Protein AF-A0A510UID3-F1 (afdb_monomer)

Nearest PDB structures (foldseek):
  2xri-assembly1_A  TM=7.789E-01  e=1.340E-02  Homo sapiens
  6j7z-assembly1_A  TM=7.182E-01  e=4.177E-02  Homo sapiens
  6oze-assembly1_A  TM=5.216E-01  e=6.670E-02  Homo sapiens
  6ozi-assembly1_B  TM=4.739E-01  e=3.105E-01  Ciona intestinalis
  5guh-assembly1_A  TM=3.587E-01  e=5.667E-01  Bombyx mori

Radius of gyration: 13.12 Å; Cα contacts (8 Å, |Δi|>4): 186; chains: 1; bounding box: 29×28×38 Å

Foldseek 3Di:
DKEKEWDFDWDQDPNDIDTFKIKIFIADPVPRDTDDIDIDGCVVHDLLVVQVVVQVVLVVVDAQAVYEYEYPPQCVRVVVNVVSCVVSVHDHSHNFYDDPVDTDD

Sequence (105 aa):
MIRVMLDLELVSKNGNTVITCLKATRLISSTMLVINEFDIELREQSITNILINFNSWLSTLGKKENIQILGDWNSLDNVVLLDAYEVNQITPHFGFIWQPFKLIV

Secondary structure (DSSP, 8-state):
-EEEEEEEEEEEETTEEEEEEEEEEEE-TTT--EEEEEEEETTSS-HHHHHHHHHHHHHHH--GGGEEEE--TT-HHHHHHHHHHHHTTPPPS-SEEEETTEEE-

Organism: Aliivibrio fischeri (NCBI:txid668)

Mean predicted aligned error: 7.09 Å

pLDDT: mean 79.07, std 12.92, range [42.41, 94.56]

Structure (mmCIF, N/CA/C/O backbone):
data_AF-A0A510UID3-F1
#
_entry.id   AF-A0A510UID3-F1
#
loop_
_atom_site.group_PDB
_atom_site.id
_atom_site.type_symbol
_atom_site.label_atom_id
_atom_site.label_alt_id
_atom_site.label_comp_id
_atom_site.label_asym_id
_atom_site.label_entity_id
_atom_site.label_seq_id
_atom_site.pdbx_PDB_ins_code
_atom_site.Cartn_x
_atom_site.Cartn_y
_atom_site.Cartn_z
_atom_site.occupancy
_atom_site.B_iso_or_equiv
_atom_site.auth_seq_id
_atom_site.auth_comp_id
_atom_site.auth_asym_id
_atom_site.auth_atom_id
_atom_site.pdbx_PDB_model_num
ATOM 1 N N . MET A 1 1 ? -2.501 -7.372 -14.768 1.00 81.44 1 MET A N 1
ATOM 2 C CA . MET A 1 1 ? -1.736 -6.774 -13.656 1.00 81.44 1 MET A CA 1
ATOM 3 C C . MET A 1 1 ? -2.089 -5.299 -13.569 1.00 81.44 1 MET A C 1
ATOM 5 O O . MET A 1 1 ? -2.039 -4.616 -14.583 1.00 81.44 1 MET A O 1
ATOM 9 N N . ILE A 1 2 ? -2.528 -4.850 -12.400 1.00 86.81 2 ILE A N 1
ATOM 10 C CA . ILE A 1 2 ? -2.902 -3.480 -12.053 1.00 86.81 2 ILE A CA 1
ATOM 11 C C . ILE A 1 2 ? -1.681 -2.848 -11.397 1.00 86.81 2 ILE A C 1
ATOM 13 O O . ILE A 1 2 ? -1.118 -3.434 -10.477 1.00 86.81 2 ILE A O 1
ATOM 17 N N . ARG A 1 3 ? -1.268 -1.674 -11.873 1.00 86.88 3 ARG A N 1
ATOM 18 C CA . ARG A 1 3 ? -0.143 -0.930 -11.305 1.00 86.88 3 ARG A CA 1
ATOM 19 C C . ARG A 1 3 ? -0.660 0.294 -10.577 1.00 86.88 3 ARG A C 1
ATOM 21 O O . ARG A 1 3 ? -1.482 1.032 -11.121 1.00 86.88 3 ARG A O 1
ATOM 28 N N . VAL A 1 4 ? -0.170 0.476 -9.364 1.00 87.25 4 VAL A N 1
ATOM 29 C CA . VAL A 1 4 ? -0.467 1.617 -8.508 1.00 87.25 4 VAL A CA 1
ATOM 30 C C . VAL A 1 4 ? 0.856 2.298 -8.214 1.00 87.25 4 VAL A C 1
ATOM 32 O O . VAL A 1 4 ? 1.749 1.670 -7.657 1.00 87.25 4 VAL A O 1
ATOM 35 N N . MET A 1 5 ? 0.995 3.546 -8.637 1.00 86.81 5 MET A N 1
ATOM 36 C CA . MET A 1 5 ? 2.132 4.382 -8.282 1.00 86.81 5 MET A CA 1
ATOM 37 C C . MET A 1 5 ? 1.849 5.045 -6.941 1.00 86.81 5 MET A C 1
ATOM 39 O O . MET A 1 5 ? 0.751 5.557 -6.737 1.00 86.81 5 MET A O 1
ATOM 43 N N . LEU A 1 6 ? 2.818 4.968 -6.040 1.00 86.75 6 LEU A N 1
ATOM 44 C CA . LEU A 1 6 ? 2.755 5.513 -4.695 1.00 86.75 6 LEU A CA 1
ATOM 45 C C . LEU A 1 6 ? 3.586 6.793 -4.623 1.00 86.75 6 LEU A C 1
ATOM 47 O O . LEU A 1 6 ? 4.690 6.834 -5.166 1.00 86.75 6 LEU A O 1
ATOM 51 N N . ASP A 1 7 ? 3.048 7.784 -3.926 1.00 84.94 7 ASP A N 1
ATOM 52 C CA . ASP A 1 7 ? 3.739 9.004 -3.526 1.00 84.94 7 ASP A CA 1
ATOM 53 C C . ASP A 1 7 ? 3.424 9.250 -2.043 1.00 84.94 7 ASP A C 1
ATOM 55 O O . ASP A 1 7 ? 2.265 9.460 -1.661 1.00 84.94 7 ASP A O 1
ATOM 59 N N . LEU A 1 8 ? 4.439 9.116 -1.185 1.00 82.75 8 LEU A N 1
ATOM 60 C CA . LEU A 1 8 ? 4.309 9.386 0.244 1.00 82.75 8 LEU A CA 1
ATOM 61 C C . LEU A 1 8 ? 4.992 10.697 0.602 1.00 82.75 8 LEU A C 1
ATOM 63 O O . LEU A 1 8 ? 6.202 10.859 0.456 1.00 82.75 8 LEU A O 1
ATOM 67 N N . GLU A 1 9 ? 4.243 11.590 1.239 1.00 81.75 9 GLU A N 1
ATOM 68 C CA . GLU A 1 9 ? 4.869 12.709 1.932 1.00 81.75 9 GLU A CA 1
ATOM 69 C C . GLU A 1 9 ? 5.303 12.232 3.315 1.00 81.75 9 GLU A C 1
ATOM 71 O O . GLU A 1 9 ? 4.492 11.739 4.106 1.00 81.75 9 GLU A O 1
ATOM 76 N N . LEU A 1 10 ? 6.596 12.365 3.603 1.00 75.94 10 LEU A N 1
ATOM 77 C CA . LEU A 1 10 ? 7.221 11.902 4.836 1.00 75.94 10 LEU A CA 1
ATOM 78 C C . LEU A 1 10 ? 7.823 13.084 5.595 1.00 75.94 10 LEU A C 1
ATOM 80 O O . LEU A 1 10 ? 8.512 13.925 5.018 1.00 75.94 10 LEU A O 1
ATOM 84 N N . VAL A 1 11 ? 7.647 13.111 6.915 1.00 74.25 11 VAL A N 1
ATOM 85 C CA . VAL A 1 11 ? 8.334 14.060 7.796 1.00 74.25 11 VAL A CA 1
ATOM 86 C C . VAL A 1 11 ? 9.138 13.292 8.834 1.00 74.25 11 VAL A C 1
ATOM 88 O O . VAL A 1 11 ? 8.613 12.432 9.541 1.00 74.25 11 VAL A O 1
ATOM 91 N N . SER A 1 12 ? 10.422 13.627 8.960 1.00 68.69 12 SER A N 1
ATOM 92 C CA . SER A 1 12 ? 11.246 13.140 10.066 1.00 68.69 12 SER A CA 1
ATOM 93 C C . SER A 1 12 ? 10.987 13.989 11.307 1.00 68.69 12 SER A C 1
ATOM 95 O O . SER A 1 12 ? 11.215 15.200 11.306 1.00 68.69 12 SER A O 1
ATOM 97 N N . LYS A 1 13 ? 10.503 13.360 12.380 1.00 63.25 13 LYS A N 1
ATOM 98 C CA . LYS A 1 13 ? 10.284 14.002 13.678 1.00 63.25 13 LYS A CA 1
ATOM 99 C C . LYS A 1 13 ? 10.947 13.170 14.768 1.00 63.25 13 LYS A C 1
ATOM 101 O O . LYS A 1 13 ? 10.584 12.021 14.989 1.00 63.25 13 LYS A O 1
ATOM 106 N N . ASN A 1 14 ? 11.913 13.766 15.468 1.00 65.50 14 ASN A N 1
ATOM 107 C CA . ASN A 1 14 ? 12.664 13.128 16.559 1.00 65.50 14 ASN A CA 1
ATOM 108 C C . ASN A 1 14 ? 13.357 11.808 16.160 1.00 65.50 14 ASN A C 1
ATOM 110 O O . ASN A 1 14 ? 13.441 10.891 16.970 1.00 65.50 14 ASN A O 1
ATOM 114 N N . GLY A 1 15 ? 13.832 11.700 14.916 1.00 65.56 15 GLY A N 1
ATOM 115 C CA . GLY A 1 15 ? 14.474 10.483 14.404 1.00 65.56 15 GLY A CA 1
ATOM 116 C C . GLY A 1 15 ? 13.507 9.417 13.882 1.00 65.56 15 GLY A C 1
ATOM 117 O O . GLY A 1 15 ? 13.969 8.433 13.315 1.00 65.56 15 GLY A O 1
ATOM 118 N N . ASN A 1 16 ? 12.192 9.633 13.999 1.00 64.12 16 ASN A N 1
ATOM 119 C CA . ASN A 1 16 ? 11.175 8.754 13.430 1.00 64.12 16 ASN A CA 1
ATOM 120 C C . ASN A 1 16 ? 10.616 9.354 12.139 1.00 64.12 16 ASN A C 1
ATOM 122 O O . ASN A 1 16 ? 10.217 10.522 12.108 1.00 64.12 16 ASN A O 1
ATOM 126 N N . THR A 1 17 ? 10.556 8.545 11.086 1.00 66.56 17 THR A N 1
ATOM 127 C CA . THR A 1 17 ? 9.875 8.897 9.837 1.00 66.56 17 THR A CA 1
ATOM 128 C C . THR A 1 17 ? 8.379 8.691 10.026 1.00 66.56 17 THR A C 1
ATOM 130 O O . THR A 1 17 ? 7.933 7.591 10.338 1.00 66.56 1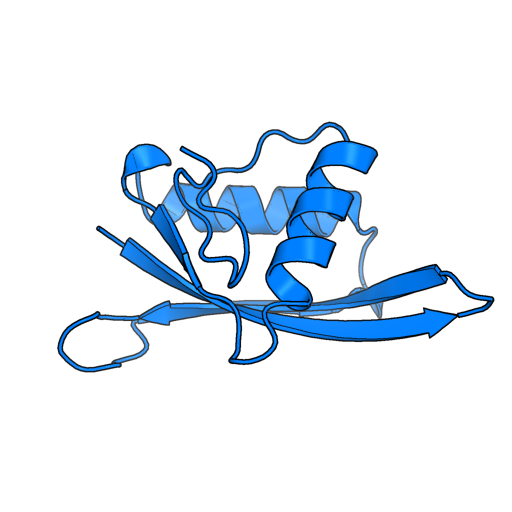7 THR A O 1
ATOM 133 N N . VAL A 1 18 ? 7.603 9.756 9.861 1.00 70.56 18 VAL A N 1
ATOM 134 C CA . VAL A 1 18 ? 6.146 9.732 9.980 1.00 70.56 18 VAL A CA 1
ATOM 135 C C . VAL A 1 18 ? 5.573 10.039 8.605 1.00 70.56 18 VAL A C 1
ATOM 137 O O . VAL A 1 18 ? 5.914 11.063 8.013 1.00 70.56 18 VAL A O 1
ATOM 140 N N . ILE A 1 19 ? 4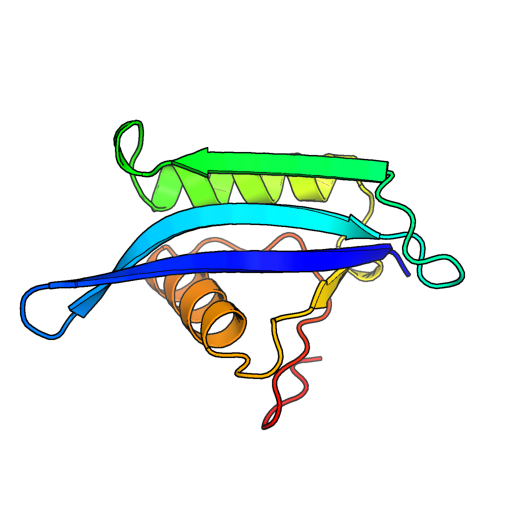.715 9.157 8.091 1.00 74.69 19 ILE A N 1
ATOM 141 C CA . ILE A 1 19 ? 3.920 9.448 6.891 1.00 74.69 19 ILE A CA 1
ATOM 142 C C . ILE A 1 19 ? 3.016 10.628 7.245 1.00 74.69 19 ILE A C 1
ATOM 144 O O . ILE A 1 19 ? 2.413 10.616 8.313 1.00 74.69 19 ILE A O 1
ATOM 148 N N . THR A 1 20 ? 2.936 11.651 6.400 1.00 75.56 20 THR A N 1
ATOM 149 C CA . THR A 1 20 ? 2.037 12.806 6.573 1.00 75.56 20 THR A CA 1
ATOM 150 C C . THR A 1 20 ? 0.959 12.894 5.500 1.00 75.56 20 THR A C 1
ATOM 152 O O . THR A 1 20 ? -0.078 13.508 5.739 1.00 75.56 20 THR A O 1
ATOM 155 N N . CYS A 1 21 ? 1.172 12.256 4.354 1.00 79.12 21 CYS A N 1
ATOM 156 C CA . CYS A 1 21 ? 0.187 12.121 3.287 1.00 79.12 21 CYS A CA 1
ATOM 157 C C . CYS A 1 21 ? 0.442 10.815 2.525 1.00 79.12 21 CYS A C 1
ATOM 159 O O . CYS A 1 21 ? 1.600 10.424 2.359 1.00 79.12 21 CYS A O 1
ATOM 161 N N . LEU A 1 22 ? -0.627 10.142 2.091 1.00 83.19 22 LEU A N 1
ATOM 162 C CA . LEU A 1 22 ? -0.558 8.984 1.202 1.00 83.19 22 LEU A CA 1
ATOM 163 C C . LEU A 1 22 ? -1.342 9.286 -0.069 1.00 83.19 22 LEU A C 1
ATOM 165 O O . LEU A 1 22 ? -2.573 9.334 -0.047 1.00 83.19 22 LEU A O 1
ATOM 169 N N . LYS A 1 23 ? -0.617 9.414 -1.178 1.00 84.75 23 LYS A N 1
ATOM 170 C CA . LYS A 1 23 ? -1.177 9.535 -2.519 1.00 84.75 23 LYS A CA 1
ATOM 171 C C . LYS A 1 23 ? -0.884 8.268 -3.302 1.00 84.75 23 LYS A C 1
ATOM 173 O O . LYS A 1 23 ? 0.218 7.721 -3.264 1.00 84.75 23 LYS A O 1
ATOM 178 N N . ALA A 1 24 ? -1.890 7.768 -4.001 1.00 82.62 24 ALA A N 1
ATOM 179 C CA . ALA A 1 24 ? -1.752 6.588 -4.829 1.00 82.62 24 ALA A CA 1
ATOM 180 C C . ALA A 1 24 ? -2.569 6.710 -6.110 1.00 82.62 24 ALA A C 1
ATOM 182 O O . ALA A 1 24 ? -3.755 7.036 -6.095 1.00 82.62 24 ALA A O 1
ATOM 183 N N . THR A 1 25 ? -1.939 6.367 -7.226 1.00 82.75 25 THR A N 1
ATOM 184 C CA . THR A 1 25 ? -2.521 6.551 -8.552 1.00 82.75 25 THR A CA 1
ATOM 185 C C . THR A 1 25 ? -2.506 5.242 -9.316 1.00 82.75 25 THR A C 1
ATOM 187 O O . THR A 1 25 ? -1.457 4.641 -9.553 1.00 82.75 25 THR A O 1
ATOM 190 N N . ARG A 1 26 ? -3.683 4.781 -9.746 1.00 77.50 26 ARG A N 1
ATOM 191 C CA . ARG A 1 26 ? -3.796 3.638 -10.653 1.00 77.50 26 ARG A CA 1
ATOM 192 C C . ARG A 1 26 ? -3.438 4.075 -12.069 1.00 77.50 26 ARG A C 1
ATOM 194 O O . ARG A 1 26 ? -4.105 4.937 -12.644 1.00 77.50 26 ARG A O 1
ATOM 201 N N . LEU A 1 27 ? -2.463 3.389 -12.658 1.00 74.00 27 LEU A N 1
ATOM 202 C CA . LEU A 1 27 ? -1.972 3.659 -14.007 1.00 74.00 27 LEU A CA 1
ATOM 203 C C . LEU A 1 27 ? -2.388 2.564 -14.997 1.00 74.00 27 LEU A C 1
ATOM 205 O O . LEU A 1 27 ? -2.337 1.367 -14.691 1.00 74.00 27 LEU A O 1
ATOM 209 N N . ILE A 1 28 ? -2.717 2.959 -16.231 1.00 66.25 28 ILE A N 1
ATOM 210 C CA . ILE A 1 28 ? -2.700 2.048 -17.384 1.00 66.25 28 ILE A CA 1
ATOM 211 C C . ILE A 1 28 ? -1.249 1.881 -17.829 1.00 66.25 28 ILE A C 1
ATOM 213 O O . ILE A 1 28 ? -0.641 2.802 -18.370 1.00 66.25 28 ILE A O 1
ATOM 217 N N . SER A 1 29 ? -0.700 0.680 -17.653 1.00 60.50 29 SER A N 1
ATOM 218 C CA . SER A 1 29 ? 0.714 0.378 -17.909 1.00 60.50 29 SER A CA 1
ATOM 219 C C . SER A 1 29 ? 1.232 0.746 -19.300 1.00 60.50 29 SER A C 1
ATOM 221 O O . SER A 1 29 ? 2.427 0.965 -19.452 1.00 60.50 29 SER A O 1
ATOM 223 N N . SER A 1 30 ? 0.370 0.733 -20.318 1.00 62.50 30 SER A N 1
ATOM 224 C CA . SER A 1 30 ? 0.750 0.974 -21.714 1.00 62.50 30 SER A CA 1
ATOM 225 C C . SER A 1 30 ? 0.682 2.443 -22.126 1.00 62.50 30 SER A C 1
ATOM 227 O O . SER A 1 30 ? 1.272 2.802 -23.138 1.00 62.50 30 SER A O 1
ATOM 229 N N . THR A 1 31 ? -0.041 3.283 -21.385 1.00 63.09 31 THR A N 1
ATOM 230 C CA . THR A 1 31 ? -0.310 4.677 -21.776 1.00 63.09 31 THR A CA 1
ATOM 231 C C . THR A 1 31 ? 0.025 5.691 -20.689 1.00 63.09 31 THR A C 1
ATOM 233 O O . THR A 1 31 ? -0.084 6.885 -20.943 1.00 63.09 31 THR A O 1
ATOM 236 N N . MET A 1 32 ? 0.404 5.239 -19.486 1.00 63.53 32 MET A N 1
ATOM 237 C CA . MET A 1 32 ? 0.565 6.076 -18.287 1.00 63.53 32 MET A CA 1
ATOM 238 C C . MET A 1 32 ? -0.673 6.931 -17.970 1.00 63.53 32 MET A C 1
ATOM 240 O O . MET A 1 32 ? -0.584 7.917 -17.2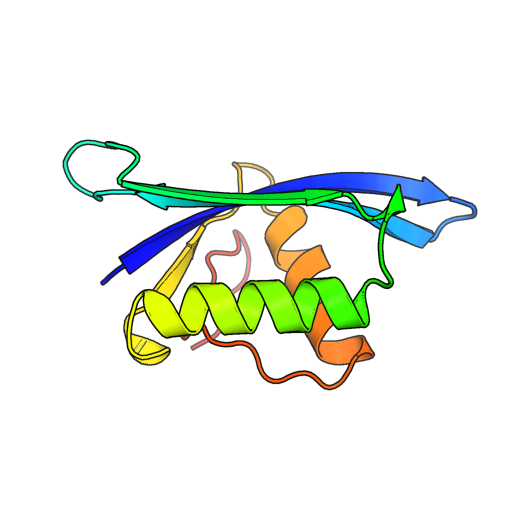47 1.00 63.53 32 MET A O 1
ATOM 244 N N . LEU A 1 33 ? -1.844 6.553 -18.496 1.00 70.69 33 LEU A N 1
ATOM 245 C CA . LEU A 1 33 ? -3.089 7.245 -18.195 1.00 70.69 33 LEU A CA 1
ATOM 246 C C . LEU A 1 33 ? -3.502 6.942 -16.757 1.00 70.69 33 LEU A C 1
ATOM 248 O O . LEU A 1 33 ? -3.582 5.775 -16.355 1.00 70.69 33 LEU A O 1
ATOM 252 N N . VAL A 1 34 ? -3.791 8.011 -16.022 1.00 72.44 34 VAL A N 1
ATOM 253 C CA . VAL A 1 34 ? -4.390 7.965 -14.692 1.00 72.44 34 VAL A CA 1
ATOM 254 C C . VAL A 1 34 ? -5.853 7.560 -14.827 1.00 72.44 34 VAL A C 1
ATOM 256 O O . VAL A 1 34 ? -6.604 8.182 -15.574 1.00 72.44 34 VAL A O 1
ATOM 259 N N . ILE A 1 35 ? -6.251 6.496 -14.128 1.00 70.81 35 ILE A N 1
ATOM 260 C CA . ILE A 1 35 ? -7.646 6.020 -14.137 1.00 70.81 35 ILE A CA 1
ATOM 261 C C . ILE A 1 35 ? -8.360 6.408 -12.845 1.00 70.81 35 ILE A C 1
ATOM 263 O O . ILE A 1 35 ? -9.519 6.808 -12.863 1.00 70.81 35 ILE A O 1
ATOM 267 N N . ASN A 1 36 ? -7.666 6.252 -11.719 1.00 73.88 36 ASN A N 1
ATOM 268 C CA . ASN A 1 36 ? -8.203 6.470 -10.386 1.00 73.88 36 ASN A CA 1
ATOM 269 C C . ASN A 1 36 ? -7.088 6.982 -9.484 1.00 73.88 36 ASN A C 1
ATOM 271 O O . ASN A 1 36 ? -5.957 6.495 -9.566 1.00 73.88 36 ASN A O 1
ATOM 275 N N . GLU A 1 37 ? -7.452 7.880 -8.582 1.00 83.31 37 GLU A N 1
ATOM 276 C CA . GLU A 1 37 ? -6.566 8.438 -7.570 1.00 83.31 37 GLU A CA 1
ATOM 277 C C . GLU A 1 37 ? -7.123 8.137 -6.179 1.00 83.31 37 GLU A C 1
ATOM 279 O O . GLU A 1 37 ? -8.330 7.947 -5.985 1.00 83.31 37 GLU A O 1
ATOM 284 N N . PHE A 1 38 ? -6.210 8.048 -5.228 1.00 80.69 38 PHE A N 1
ATOM 285 C CA . PHE A 1 38 ? -6.449 7.992 -3.801 1.00 80.69 38 PHE A CA 1
ATOM 286 C C . PHE A 1 38 ? -5.533 9.031 -3.167 1.00 80.69 38 PHE A C 1
ATOM 288 O O . PHE A 1 38 ? -4.336 9.034 -3.444 1.00 80.69 38 PHE A O 1
ATOM 295 N N . ASP A 1 39 ? -6.095 9.899 -2.339 1.00 84.38 39 ASP A N 1
ATOM 296 C CA . ASP A 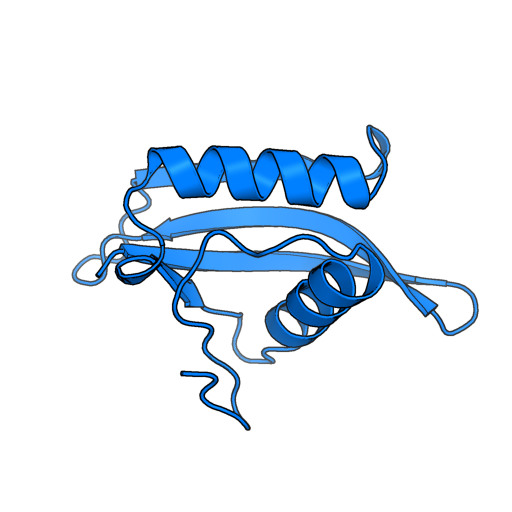1 39 ? -5.362 10.938 -1.623 1.00 84.38 39 ASP A CA 1
ATOM 297 C C . ASP A 1 39 ? -5.934 11.031 -0.208 1.00 84.38 39 ASP A C 1
ATOM 299 O O . ASP A 1 39 ? -7.157 11.069 -0.027 1.00 84.38 39 ASP A O 1
ATOM 303 N N . ILE A 1 40 ? -5.059 10.992 0.795 1.00 79.00 40 ILE A N 1
ATOM 304 C CA . ILE A 1 40 ? -5.429 11.151 2.198 1.00 79.00 40 ILE A CA 1
ATOM 305 C C . ILE A 1 40 ? -4.290 11.797 2.994 1.00 79.00 40 ILE A C 1
ATOM 307 O O . ILE A 1 40 ? -3.157 11.309 3.026 1.00 79.00 40 ILE A O 1
ATOM 311 N N . GLU A 1 41 ? -4.611 12.870 3.712 1.00 75.44 41 GLU A N 1
ATOM 312 C CA . GLU A 1 41 ? -3.674 13.564 4.597 1.00 75.44 41 GLU A CA 1
ATOM 313 C C . GLU A 1 41 ? -3.784 13.059 6.051 1.00 75.44 41 GLU A C 1
ATOM 315 O O . GLU A 1 41 ? -4.875 12.929 6.609 1.00 75.44 41 GLU A O 1
ATOM 320 N N . LEU A 1 42 ? -2.648 12.844 6.734 1.00 65.31 42 LEU A N 1
ATOM 321 C CA . LEU A 1 42 ? -2.622 12.411 8.146 1.00 65.31 42 LEU A CA 1
ATOM 322 C C . LEU A 1 42 ? -3.141 13.448 9.131 1.00 65.31 42 LEU A C 1
ATOM 324 O O . LEU A 1 42 ? -3.427 13.100 10.276 1.00 65.31 42 LEU A O 1
ATOM 328 N N . ARG A 1 43 ? -3.258 14.719 8.733 1.00 64.25 43 ARG A N 1
ATOM 329 C CA . ARG A 1 43 ? -3.835 15.746 9.614 1.00 64.25 43 ARG A CA 1
ATOM 330 C C . ARG A 1 43 ? -5.257 15.385 10.045 1.00 64.25 43 ARG A C 1
ATOM 332 O O . ARG A 1 43 ? -5.722 15.894 11.061 1.00 64.25 43 ARG A O 1
ATOM 339 N N . GLU A 1 44 ? -5.907 14.490 9.307 1.00 59.09 44 GLU A N 1
ATOM 340 C CA . GLU A 1 44 ? -7.288 14.099 9.526 1.00 59.09 44 GLU A CA 1
ATOM 341 C C . GLU A 1 44 ? -7.446 12.756 10.262 1.00 59.09 44 GLU A C 1
ATOM 343 O O . GLU A 1 44 ? -8.502 12.532 10.853 1.00 59.09 44 GLU A O 1
ATOM 348 N N . GLN A 1 45 ? -6.453 11.845 10.254 1.00 67.56 45 GLN A N 1
ATOM 349 C CA . GLN A 1 45 ? -6.627 10.456 10.729 1.00 67.56 45 GLN A CA 1
ATOM 350 C C . GLN A 1 45 ? -5.328 9.782 11.225 1.00 67.5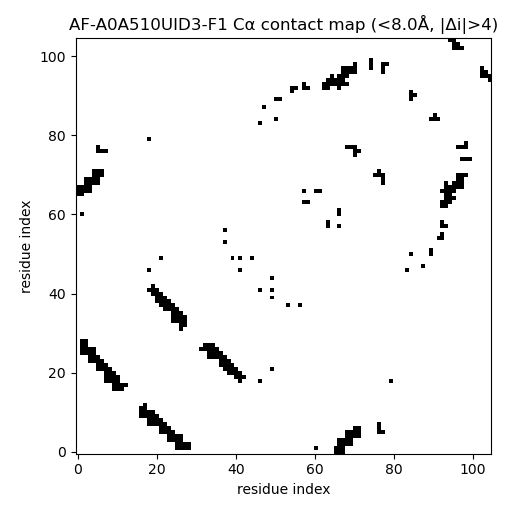6 45 GLN A C 1
ATOM 352 O O . GLN A 1 45 ? -4.218 10.182 10.885 1.00 67.56 45 GLN A O 1
ATOM 357 N N . SER A 1 46 ? -5.458 8.710 12.021 1.00 83.06 46 SER A N 1
ATOM 358 C CA . SER A 1 46 ? -4.319 7.872 12.429 1.00 83.06 46 SER A CA 1
ATOM 359 C C . SER A 1 46 ? -3.733 7.092 11.244 1.00 83.06 46 SER A C 1
ATOM 361 O O . SER A 1 46 ? -4.445 6.758 10.295 1.00 83.06 46 SER A O 1
ATOM 363 N N . ILE A 1 47 ? -2.448 6.721 11.328 1.00 83.38 47 ILE A N 1
ATOM 364 C CA . ILE A 1 47 ? -1.802 5.901 10.291 1.00 83.38 47 ILE A CA 1
ATOM 365 C C . ILE A 1 47 ? -2.538 4.573 10.061 1.00 83.38 47 ILE A C 1
ATOM 367 O O . ILE A 1 47 ? -2.720 4.154 8.924 1.00 83.38 47 ILE A O 1
ATOM 371 N N . THR A 1 48 ? -3.050 3.949 11.124 1.00 88.62 48 THR A N 1
ATOM 372 C CA . THR A 1 48 ? -3.848 2.720 11.042 1.00 88.62 48 THR A CA 1
ATOM 373 C C . THR A 1 48 ? -5.095 2.915 10.175 1.00 88.62 48 THR A C 1
ATOM 375 O O . THR A 1 48 ? -5.365 2.095 9.301 1.00 88.62 48 THR A O 1
ATOM 378 N N . ASN A 1 49 ? -5.830 4.019 10.362 1.00 87.44 49 ASN A N 1
ATOM 379 C CA . ASN A 1 49 ? -7.022 4.317 9.564 1.00 87.44 49 ASN A CA 1
ATOM 380 C C . ASN A 1 49 ? -6.674 4.557 8.094 1.00 87.44 49 ASN A C 1
ATOM 382 O O . ASN A 1 49 ? -7.394 4.100 7.210 1.00 87.44 49 ASN A O 1
ATOM 386 N N . ILE A 1 50 ? -5.548 5.214 7.820 1.00 86.44 50 ILE A N 1
ATOM 387 C CA . ILE A 1 50 ? -5.070 5.425 6.451 1.00 86.44 50 ILE A CA 1
ATOM 388 C C . ILE A 1 50 ? -4.745 4.104 5.768 1.00 86.44 50 ILE A C 1
ATOM 390 O O . ILE A 1 50 ? -5.188 3.888 4.645 1.00 86.44 50 ILE A O 1
ATOM 394 N N . LEU A 1 51 ? -4.044 3.195 6.448 1.00 91.06 51 LEU A N 1
ATOM 395 C CA . LEU A 1 51 ? -3.735 1.871 5.907 1.00 91.06 51 LEU A CA 1
ATOM 396 C C . LEU A 1 51 ? -5.010 1.053 5.644 1.00 91.06 51 LEU A C 1
ATOM 398 O O . LEU A 1 51 ? -5.099 0.366 4.626 1.00 91.06 51 LEU A O 1
ATOM 402 N N . ILE A 1 52 ? -6.019 1.158 6.517 1.00 92.50 52 ILE A N 1
ATOM 403 C CA . ILE A 1 52 ? -7.334 0.528 6.320 1.00 92.50 52 ILE A CA 1
ATOM 404 C C . ILE A 1 52 ? -8.045 1.125 5.098 1.00 92.50 52 ILE A C 1
ATOM 406 O O . ILE A 1 52 ? -8.524 0.374 4.246 1.00 92.50 52 ILE A O 1
ATOM 410 N N . ASN A 1 53 ? -8.089 2.453 4.979 1.00 91.00 53 ASN A N 1
ATOM 411 C CA . ASN A 1 53 ? -8.732 3.144 3.859 1.00 91.00 53 ASN A CA 1
ATOM 412 C C . ASN A 1 53 ? -8.029 2.836 2.535 1.00 91.00 53 ASN A C 1
ATOM 414 O O . ASN A 1 53 ? -8.689 2.561 1.534 1.00 91.00 53 ASN A O 1
ATOM 418 N N . PHE A 1 54 ? -6.698 2.811 2.543 1.00 91.81 54 PHE A N 1
ATOM 419 C CA . PHE A 1 54 ? -5.902 2.465 1.377 1.00 91.81 54 PHE A CA 1
ATOM 420 C C . PHE A 1 54 ? -6.119 1.002 0.964 1.00 91.81 54 PHE A C 1
ATOM 422 O O . PHE A 1 54 ? -6.388 0.734 -0.204 1.00 91.81 54 PHE A O 1
ATOM 429 N N . ASN A 1 55 ? -6.132 0.053 1.909 1.00 94.38 55 ASN A N 1
ATOM 430 C CA . ASN A 1 55 ? -6.503 -1.341 1.631 1.00 94.38 55 ASN A CA 1
ATOM 431 C C . ASN A 1 55 ? -7.915 -1.468 1.052 1.00 94.38 55 ASN A C 1
ATOM 433 O O . ASN A 1 55 ? -8.132 -2.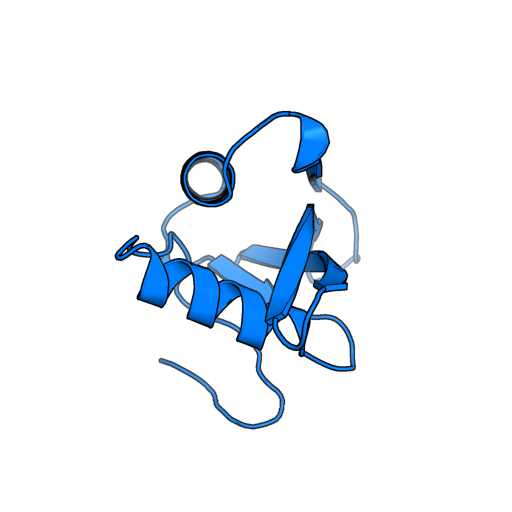229 0.107 1.00 94.38 55 ASN A O 1
ATOM 437 N N . SER A 1 56 ? -8.870 -0.726 1.617 1.00 93.88 56 SER A N 1
ATOM 438 C CA . SER A 1 56 ? -10.245 -0.691 1.127 1.00 93.88 56 SER A CA 1
ATOM 439 C C . SER A 1 56 ? -10.278 -0.211 -0.323 1.00 93.88 56 SER A C 1
ATOM 441 O O . SER A 1 56 ? -10.832 -0.897 -1.182 1.00 93.88 56 SER A O 1
ATOM 443 N N . TRP A 1 57 ? -9.579 0.882 -0.640 1.00 93.62 57 TRP A N 1
ATOM 444 C CA . TRP A 1 57 ? -9.448 1.378 -2.008 1.00 93.62 57 TRP A CA 1
ATOM 445 C C . TRP A 1 57 ? -8.796 0.353 -2.944 1.00 93.62 57 TRP A C 1
ATOM 447 O O . TRP A 1 57 ? -9.369 0.045 -3.990 1.00 93.62 57 TRP A O 1
ATOM 457 N N . LEU A 1 58 ? -7.671 -0.258 -2.557 1.00 92.94 58 LEU A N 1
ATOM 458 C CA . LEU A 1 58 ? -7.014 -1.313 -3.339 1.00 92.94 58 LEU A CA 1
ATOM 459 C C . LEU A 1 58 ? -7.961 -2.487 -3.626 1.00 92.94 58 LEU A C 1
ATOM 461 O O . LEU A 1 58 ? -7.954 -3.028 -4.733 1.00 92.94 58 LEU A O 1
ATOM 465 N N . SER A 1 59 ? -8.820 -2.852 -2.670 1.00 93.75 59 SER A N 1
ATOM 466 C CA . SER A 1 59 ? -9.801 -3.927 -2.849 1.00 93.75 59 SER A CA 1
ATOM 467 C C . SER A 1 59 ? -10.836 -3.640 -3.933 1.00 93.75 59 SER A C 1
ATOM 469 O O . SER A 1 59 ? -11.273 -4.563 -4.622 1.00 93.75 59 SER A O 1
ATOM 471 N N . THR A 1 60 ? -11.153 -2.362 -4.168 1.00 92.75 60 THR A N 1
ATOM 472 C CA . THR A 1 60 ? -12.043 -1.949 -5.263 1.00 92.75 60 THR A CA 1
ATOM 473 C C . THR A 1 60 ? -11.400 -2.107 -6.642 1.00 92.75 60 THR A C 1
ATOM 475 O O . THR A 1 60 ? -12.109 -2.219 -7.642 1.00 92.75 60 THR A O 1
ATOM 478 N N . LEU A 1 61 ? -10.064 -2.155 -6.718 1.00 89.69 61 LEU A N 1
ATOM 479 C CA . LEU A 1 61 ? -9.343 -2.292 -7.983 1.00 89.69 61 LEU A CA 1
ATOM 480 C C . LEU A 1 61 ? -9.326 -3.740 -8.482 1.00 89.69 61 LEU A C 1
ATOM 482 O O . LEU A 1 61 ? -9.308 -3.973 -9.693 1.00 89.69 61 LEU A O 1
ATOM 486 N N . GLY A 1 62 ? -9.315 -4.716 -7.570 1.00 91.06 62 GLY A N 1
ATOM 487 C CA . GLY A 1 62 ? -9.340 -6.135 -7.908 1.00 91.06 62 GLY A CA 1
ATOM 488 C C . GLY A 1 62 ? -8.730 -7.041 -6.840 1.00 91.06 62 GLY A C 1
ATOM 489 O O . GLY A 1 62 ? -8.555 -6.670 -5.681 1.00 91.06 62 GLY A O 1
ATOM 490 N N . LYS A 1 63 ? -8.404 -8.276 -7.239 1.00 92.75 63 LYS A N 1
ATOM 491 C CA . LYS A 1 63 ? -7.764 -9.255 -6.347 1.00 92.75 63 LYS A CA 1
ATOM 492 C C . LYS A 1 63 ? -6.316 -8.863 -6.049 1.00 92.75 63 LYS A C 1
ATOM 494 O O . LYS A 1 63 ? -5.623 -8.400 -6.957 1.00 92.75 63 LYS A O 1
ATOM 499 N N . LYS A 1 64 ? -5.849 -9.108 -4.819 1.00 92.69 64 LYS A N 1
ATOM 500 C CA . LYS A 1 64 ? -4.522 -8.673 -4.352 1.00 92.69 64 LYS A CA 1
ATOM 501 C C . LYS A 1 64 ? -3.385 -9.162 -5.252 1.00 92.69 64 LYS A C 1
ATOM 503 O O . LYS A 1 64 ? -2.504 -8.383 -5.586 1.00 92.69 64 LYS A O 1
ATOM 508 N N . GLU A 1 65 ? -3.445 -10.404 -5.736 1.00 91.25 65 GLU A N 1
ATOM 509 C CA . GLU A 1 65 ? -2.427 -11.019 -6.597 1.00 91.25 65 GLU A CA 1
ATOM 510 C C . GLU A 1 65 ? -2.291 -10.334 -7.963 1.00 91.25 65 GLU A C 1
ATOM 512 O O . GLU A 1 65 ? -1.330 -10.561 -8.688 1.00 91.25 65 GLU A O 1
ATOM 517 N N . ASN A 1 66 ? -3.246 -9.481 -8.331 1.00 90.50 66 ASN A N 1
ATOM 518 C CA . ASN A 1 66 ? -3.177 -8.699 -9.554 1.00 90.50 66 ASN A CA 1
ATOM 519 C C . ASN A 1 66 ? -2.645 -7.286 -9.330 1.00 90.50 66 ASN A C 1
ATOM 521 O O . ASN A 1 66 ? -2.452 -6.593 -10.325 1.00 90.50 66 ASN A O 1
ATOM 525 N N . ILE A 1 67 ? -2.432 -6.850 -8.088 1.00 89.38 67 ILE A N 1
ATOM 526 C CA . ILE A 1 67 ? -2.061 -5.477 -7.740 1.00 89.38 67 ILE A CA 1
ATOM 527 C C . ILE A 1 67 ? -0.562 -5.406 -7.449 1.00 89.38 67 ILE A C 1
ATOM 529 O O . ILE A 1 67 ? -0.041 -6.124 -6.592 1.00 89.38 67 ILE A O 1
ATOM 533 N N . GLN A 1 68 ? 0.110 -4.512 -8.170 1.00 89.25 68 GLN A N 1
ATOM 534 C CA . GLN A 1 68 ? 1.521 -4.184 -8.027 1.00 89.25 68 GLN A CA 1
ATOM 535 C C . GLN A 1 68 ? 1.669 -2.723 -7.592 1.00 89.25 68 GLN A C 1
ATOM 537 O O . GLN A 1 68 ? 1.235 -1.822 -8.313 1.00 89.25 68 GLN A O 1
ATOM 542 N N . ILE A 1 69 ? 2.315 -2.499 -6.449 1.00 88.62 69 ILE A N 1
ATOM 543 C CA . ILE A 1 69 ? 2.712 -1.171 -5.978 1.00 88.62 69 ILE A CA 1
ATOM 544 C C . ILE A 1 69 ? 4.073 -0.810 -6.580 1.00 88.62 69 ILE A C 1
ATOM 546 O O . ILE A 1 69 ? 5.029 -1.590 -6.530 1.00 88.62 69 ILE A O 1
ATOM 550 N N . LEU A 1 70 ? 4.146 0.374 -7.171 1.00 84.06 70 LEU A N 1
ATOM 551 C CA . LEU A 1 70 ? 5.348 0.992 -7.706 1.00 84.06 70 LEU A CA 1
ATOM 552 C C . LEU A 1 70 ? 5.697 2.172 -6.807 1.00 84.06 70 LEU A C 1
ATOM 554 O O . LEU A 1 70 ? 4.827 2.980 -6.501 1.00 84.06 70 LEU A O 1
ATOM 558 N N . GLY A 1 71 ? 6.954 2.255 -6.392 1.00 69.81 71 GLY A N 1
ATOM 559 C CA . GLY A 1 71 ? 7.463 3.426 -5.683 1.00 69.81 71 GLY A CA 1
ATOM 560 C C . GLY A 1 71 ? 8.119 4.371 -6.674 1.00 69.81 71 GLY A C 1
ATOM 561 O O . GLY A 1 71 ? 8.465 3.954 -7.784 1.00 69.81 71 GLY A O 1
ATOM 562 N N . ASP A 1 72 ? 8.326 5.615 -6.258 1.00 67.81 72 ASP A N 1
ATOM 563 C CA . ASP A 1 72 ? 9.183 6.537 -6.995 1.00 67.81 72 ASP A CA 1
ATOM 564 C C . ASP A 1 72 ? 10.641 6.018 -7.059 1.00 67.81 72 ASP A C 1
ATOM 566 O O . ASP A 1 72 ? 10.998 5.033 -6.401 1.00 67.81 72 ASP A O 1
ATOM 570 N N . TRP A 1 73 ? 11.504 6.666 -7.847 1.00 57.59 73 TRP A N 1
ATOM 571 C CA . TRP A 1 73 ? 12.882 6.245 -8.167 1.00 57.59 73 TRP A CA 1
ATOM 572 C C . TRP A 1 73 ? 13.742 5.877 -6.943 1.00 57.59 73 TRP A C 1
ATOM 574 O O . TRP A 1 73 ? 14.684 5.091 -7.052 1.00 57.59 73 TRP A O 1
ATOM 584 N N . ASN A 1 74 ? 13.393 6.401 -5.768 1.00 61.66 74 ASN A N 1
ATOM 585 C CA . ASN A 1 74 ? 14.134 6.233 -4.520 1.00 61.66 74 ASN A CA 1
ATOM 586 C C . ASN A 1 74 ? 13.607 5.064 -3.683 1.00 61.66 74 ASN A C 1
ATOM 588 O O . ASN A 1 74 ? 14.289 4.621 -2.759 1.00 61.66 74 ASN 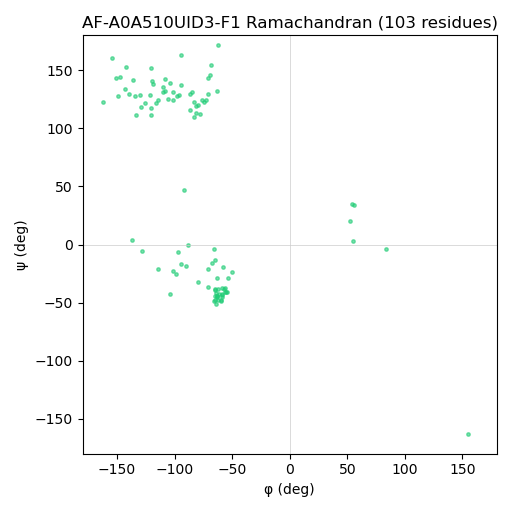A O 1
ATOM 592 N N . SER A 1 75 ? 12.394 4.576 -3.977 1.00 69.25 75 SER A N 1
ATOM 593 C CA . SER A 1 75 ? 11.675 3.468 -3.326 1.00 69.25 75 SER A CA 1
ATOM 594 C C . SER A 1 75 ? 11.459 3.540 -1.816 1.00 69.25 75 SER A C 1
ATOM 596 O O . SER A 1 75 ? 10.919 2.598 -1.231 1.00 69.25 75 SER A O 1
ATOM 598 N N . LEU A 1 76 ? 11.889 4.633 -1.185 1.00 78.56 76 LEU A N 1
ATOM 599 C CA . LEU A 1 76 ? 11.759 4.855 0.247 1.00 78.56 76 LEU A CA 1
ATOM 600 C C . LEU A 1 76 ? 10.299 4.707 0.677 1.00 78.56 76 LEU A C 1
ATOM 602 O O . LEU A 1 76 ? 10.020 4.037 1.664 1.00 78.56 76 LEU A O 1
ATOM 606 N N . ASP A 1 77 ? 9.381 5.222 -0.134 1.00 81.56 77 ASP A N 1
ATOM 607 C CA . ASP A 1 77 ? 7.942 5.155 0.087 1.00 81.56 77 ASP A CA 1
ATOM 608 C C . ASP A 1 77 ? 7.447 3.718 0.245 1.00 81.56 77 ASP A C 1
ATOM 610 O O . ASP A 1 77 ? 6.670 3.412 1.143 1.00 81.56 77 ASP A O 1
ATOM 614 N N . ASN A 1 78 ? 7.965 2.797 -0.567 1.00 84.19 78 ASN A N 1
ATOM 615 C CA . ASN A 1 78 ? 7.589 1.390 -0.498 1.00 84.19 78 ASN A CA 1
ATOM 616 C C . ASN A 1 78 ? 8.131 0.706 0.754 1.00 84.19 78 ASN A C 1
ATOM 618 O O . ASN A 1 78 ? 7.470 -0.170 1.307 1.00 84.19 78 ASN A O 1
ATOM 622 N N . VAL A 1 79 ? 9.339 1.072 1.186 1.00 83.31 79 VAL A N 1
ATOM 623 C CA . VAL A 1 79 ? 9.921 0.565 2.437 1.00 83.31 79 VAL A CA 1
ATOM 624 C C . VAL A 1 79 ? 9.105 1.065 3.625 1.00 83.31 79 VAL A C 1
ATOM 626 O O . VAL A 1 79 ? 8.691 0.266 4.459 1.00 83.31 79 VAL A O 1
ATOM 629 N N . VAL A 1 80 ? 8.821 2.367 3.661 1.00 84.69 80 VAL A N 1
ATOM 630 C CA . VAL A 1 80 ? 8.058 3.009 4.735 1.00 84.69 80 VAL A CA 1
ATOM 631 C C . VAL A 1 80 ? 6.619 2.493 4.782 1.00 84.69 80 VAL A C 1
ATOM 633 O O . VAL A 1 80 ? 6.094 2.247 5.865 1.00 84.69 80 VAL A O 1
ATOM 636 N N . LEU A 1 81 ? 5.987 2.260 3.628 1.00 87.31 81 LEU A N 1
ATOM 637 C CA . LEU A 1 81 ? 4.648 1.681 3.562 1.00 87.31 81 LEU A CA 1
ATOM 638 C C . LEU A 1 81 ? 4.618 0.263 4.150 1.00 87.31 81 LEU A C 1
ATOM 640 O O . LEU A 1 81 ? 3.731 -0.041 4.945 1.00 87.31 81 LEU A O 1
ATOM 644 N N . LEU A 1 82 ? 5.565 -0.607 3.774 1.00 88.12 82 LEU A N 1
ATOM 645 C CA . LEU A 1 82 ? 5.617 -1.975 4.305 1.00 88.12 82 LEU A CA 1
ATOM 646 C C . LEU A 1 82 ? 5.862 -2.001 5.809 1.00 88.12 82 LEU A C 1
ATOM 648 O O . LEU A 1 82 ? 5.169 -2.736 6.508 1.00 88.12 82 LEU A O 1
ATOM 652 N N . ASP A 1 83 ? 6.798 -1.186 6.295 1.00 87.25 83 ASP A N 1
ATOM 653 C CA . ASP A 1 83 ? 7.072 -1.056 7.727 1.00 87.25 83 ASP A CA 1
ATOM 654 C C . ASP A 1 83 ? 5.813 -0.598 8.479 1.00 87.25 83 ASP A C 1
ATOM 656 O O . ASP A 1 83 ? 5.427 -1.184 9.488 1.00 87.25 83 ASP A O 1
ATOM 660 N N . ALA A 1 84 ? 5.073 0.368 7.922 1.00 87.69 84 ALA A N 1
ATOM 661 C CA . ALA A 1 84 ? 3.806 0.808 8.495 1.00 87.69 84 ALA A CA 1
ATOM 662 C C . ALA A 1 84 ? 2.759 -0.323 8.552 1.00 87.69 84 ALA A C 1
ATOM 664 O O . ALA A 1 84 ? 2.080 -0.462 9.572 1.00 87.69 84 ALA A O 1
ATOM 665 N N . TYR A 1 85 ? 2.629 -1.150 7.508 1.00 91.62 85 TYR A N 1
ATOM 666 C CA . TYR A 1 85 ? 1.746 -2.326 7.529 1.00 91.62 85 TYR A CA 1
ATOM 667 C C . TYR A 1 85 ? 2.166 -3.356 8.584 1.00 91.62 85 TYR A C 1
ATOM 669 O O . TYR A 1 85 ? 1.307 -3.855 9.315 1.00 91.62 85 TYR A O 1
ATOM 677 N N . GLU A 1 86 ? 3.464 -3.650 8.685 1.00 90.12 86 GLU A N 1
ATOM 678 C CA . GLU A 1 86 ? 4.022 -4.613 9.639 1.00 90.12 86 GLU A CA 1
ATOM 679 C C . GLU A 1 86 ? 3.808 -4.155 11.088 1.00 90.12 86 GLU A C 1
ATOM 681 O O . GLU A 1 86 ? 3.213 -4.885 11.885 1.00 90.12 86 GLU A O 1
ATOM 686 N N . VAL A 1 87 ? 4.184 -2.914 11.410 1.00 90.19 87 VAL A N 1
ATOM 687 C CA . VAL A 1 87 ? 4.016 -2.310 12.744 1.00 90.19 87 VAL A CA 1
ATOM 688 C C . VAL A 1 87 ? 2.547 -2.282 13.174 1.00 90.19 87 VAL A C 1
ATOM 690 O O . VAL A 1 87 ? 2.239 -2.510 14.344 1.00 90.19 87 VAL A O 1
ATOM 693 N N . ASN A 1 88 ? 1.627 -2.028 12.239 1.00 89.44 88 ASN A N 1
ATOM 694 C CA . ASN A 1 88 ? 0.189 -1.988 12.520 1.00 89.44 88 ASN A CA 1
ATOM 695 C C . ASN A 1 88 ? -0.498 -3.361 12.403 1.00 89.44 88 ASN A C 1
ATOM 697 O O . ASN A 1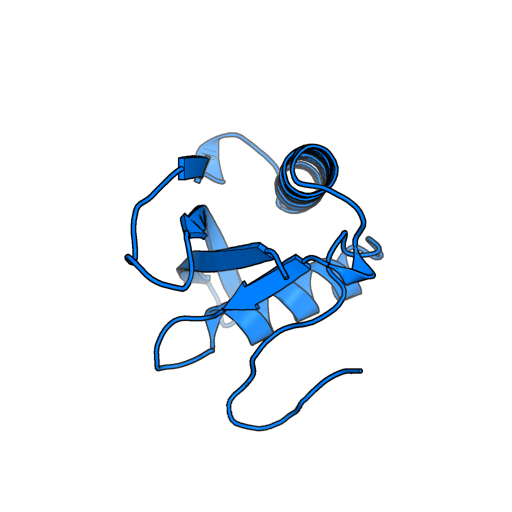 88 ? -1.704 -3.443 12.625 1.00 89.44 88 ASN A O 1
ATOM 701 N N . GLN A 1 89 ? 0.238 -4.429 12.070 1.00 93.38 89 GLN A N 1
ATOM 702 C CA . GLN A 1 89 ? -0.280 -5.793 11.884 1.00 93.38 89 GLN A CA 1
ATOM 703 C C . GLN A 1 89 ? -1.441 -5.876 10.875 1.00 93.38 89 GLN A C 1
ATOM 705 O O . GLN A 1 89 ? -2.363 -6.683 11.014 1.00 93.38 89 GLN A O 1
ATOM 710 N N . ILE A 1 90 ? -1.401 -5.042 9.835 1.00 93.62 90 ILE A N 1
ATOM 711 C CA . ILE A 1 90 ? -2.408 -5.023 8.773 1.00 93.62 90 ILE A CA 1
ATOM 712 C C . ILE A 1 90 ? -1.877 -5.830 7.589 1.00 93.62 90 ILE A C 1
ATOM 714 O O . ILE A 1 90 ? -0.792 -5.575 7.078 1.00 93.62 90 ILE A O 1
ATOM 718 N N . THR A 1 91 ? -2.665 -6.791 7.102 1.00 94.06 91 THR A N 1
ATOM 719 C CA . THR A 1 91 ? -2.322 -7.507 5.864 1.00 94.06 91 THR A CA 1
ATOM 720 C C . THR A 1 91 ? -2.582 -6.600 4.655 1.00 94.06 91 THR A C 1
ATOM 722 O O . THR A 1 91 ? -3.721 -6.159 4.484 1.00 94.06 91 THR A O 1
ATOM 725 N N . PRO A 1 92 ? -1.585 -6.318 3.800 1.00 93.75 92 PRO A N 1
ATOM 726 C CA . PRO A 1 92 ? -1.774 -5.455 2.638 1.00 93.75 92 PRO A CA 1
ATOM 727 C C . PRO A 1 92 ? -2.658 -6.103 1.563 1.00 93.75 92 PRO A C 1
ATOM 729 O O . PRO A 1 92 ? -2.587 -7.311 1.316 1.00 93.75 92 PRO A O 1
ATOM 732 N N . HIS A 1 93 ? -3.455 -5.288 0.862 1.00 94.56 93 HIS A N 1
ATOM 733 C CA . HIS A 1 93 ? -4.243 -5.724 -0.302 1.00 94.56 93 HIS A CA 1
ATOM 734 C C . HIS A 1 93 ? -3.489 -5.528 -1.629 1.00 94.56 93 HIS A C 1
ATOM 736 O O . HIS A 1 93 ? -4.014 -5.016 -2.615 1.00 94.56 93 HIS A O 1
ATOM 742 N N . PHE A 1 94 ? -2.230 -5.948 -1.671 1.00 92.56 94 PHE A N 1
ATOM 743 C CA . PHE A 1 94 ? -1.437 -6.035 -2.896 1.00 92.56 94 PHE A CA 1
ATOM 744 C C . PHE A 1 94 ? -0.546 -7.275 -2.857 1.00 92.56 94 PHE A C 1
ATOM 746 O O . PHE A 1 94 ? -0.219 -7.783 -1.787 1.00 92.56 94 PHE A O 1
ATOM 753 N N . GLY A 1 95 ? -0.212 -7.801 -4.033 1.00 87.38 95 GLY A N 1
ATOM 754 C CA . GLY A 1 95 ? 0.582 -9.021 -4.179 1.00 87.38 95 GLY A CA 1
ATOM 755 C C . GLY A 1 95 ? 2.050 -8.744 -4.466 1.00 87.38 95 GLY A C 1
ATOM 756 O O . GLY A 1 95 ? 2.893 -9.568 -4.149 1.00 87.38 95 GLY A O 1
ATOM 757 N N . PHE A 1 96 ? 2.357 -7.585 -5.047 1.00 85.44 96 PHE A N 1
ATOM 758 C CA . PHE A 1 96 ? 3.714 -7.235 -5.442 1.00 85.44 96 PHE A CA 1
ATOM 759 C C . PHE A 1 96 ? 4.025 -5.797 -5.060 1.00 85.44 96 PHE A C 1
ATOM 761 O O . PHE A 1 96 ? 3.196 -4.905 -5.237 1.00 85.44 96 PHE A O 1
ATOM 768 N N . ILE A 1 97 ? 5.250 -5.561 -4.612 1.00 84.50 97 ILE A N 1
ATOM 769 C CA . ILE A 1 97 ? 5.782 -4.222 -4.388 1.00 84.50 97 ILE A CA 1
ATOM 770 C C . ILE A 1 97 ? 7.183 -4.145 -4.978 1.00 84.50 97 ILE A C 1
ATOM 772 O O . ILE A 1 97 ? 8.022 -5.016 -4.747 1.00 84.50 97 ILE A O 1
ATOM 776 N N . TRP A 1 98 ? 7.421 -3.140 -5.816 1.00 71.88 98 TRP A N 1
ATOM 777 C CA . TRP A 1 98 ? 8.722 -2.955 -6.444 1.00 71.88 98 TRP A CA 1
ATOM 778 C C . TRP A 1 98 ? 9.674 -2.251 -5.473 1.00 71.88 98 TRP A C 1
ATOM 780 O O . TRP A 1 98 ? 9.472 -1.087 -5.154 1.00 71.88 98 TRP A O 1
ATOM 790 N N . GLN A 1 99 ? 10.721 -2.925 -5.003 1.00 66.62 99 GLN A N 1
ATOM 791 C CA . GLN A 1 99 ? 11.806 -2.290 -4.253 1.00 66.62 99 GLN A CA 1
ATOM 792 C C . GLN A 1 99 ? 13.127 -2.500 -5.009 1.00 66.62 99 GLN A C 1
ATOM 794 O O . GLN A 1 99 ? 13.361 -3.602 -5.508 1.00 66.62 99 GLN A O 1
ATOM 799 N N . PRO A 1 100 ? 14.034 -1.510 -5.062 1.00 56.66 100 PRO A N 1
ATOM 800 C CA . PRO A 1 100 ? 15.304 -1.584 -5.771 1.00 56.66 100 PRO A CA 1
ATOM 801 C C . PRO A 1 100 ? 16.268 -2.608 -5.164 1.00 56.66 100 PRO A C 1
ATOM 803 O O . PRO A 1 100 ? 17.314 -2.858 -5.752 1.00 56.66 100 PRO A O 1
ATOM 806 N N . PHE A 1 101 ? 15.915 -3.258 -4.046 1.00 48.97 101 PHE A N 1
ATOM 807 C CA . PHE A 1 101 ? 16.775 -4.242 -3.383 1.00 48.97 101 PHE A CA 1
ATOM 808 C C . PHE A 1 101 ? 16.067 -5.520 -2.897 1.00 48.97 101 PHE A C 1
ATOM 810 O O . PHE A 1 101 ? 16.722 -6.375 -2.300 1.00 48.97 101 PHE A O 1
ATOM 817 N N . LYS A 1 102 ? 14.762 -5.708 -3.155 1.00 44.03 102 LYS A N 1
ATOM 818 C CA . LYS A 1 102 ? 14.056 -6.960 -2.824 1.00 44.03 102 LYS A CA 1
ATOM 819 C C . LYS A 1 102 ? 12.739 -7.090 -3.592 1.00 44.03 102 LYS A C 1
ATOM 821 O O . LYS A 1 102 ? 1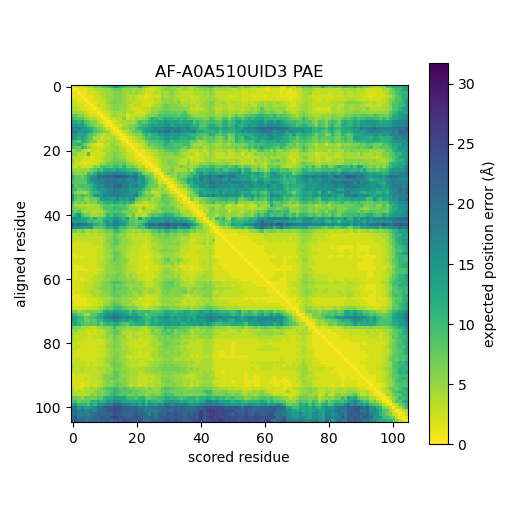1.853 -6.254 -3.469 1.00 44.03 102 LYS A O 1
ATOM 826 N N . LEU A 1 103 ? 12.591 -8.166 -4.361 1.00 42.53 103 LEU A N 1
ATOM 827 C CA . LEU A 1 103 ? 11.281 -8.612 -4.828 1.00 42.53 103 LEU A CA 1
ATOM 828 C C . LEU A 1 103 ? 10.674 -9.451 -3.694 1.00 42.53 103 LEU A C 1
ATOM 830 O O . LEU A 1 103 ? 11.194 -10.526 -3.398 1.00 42.53 103 LEU A O 1
ATOM 834 N N . ILE A 1 104 ? 9.635 -8.953 -3.026 1.00 46.78 104 ILE A N 1
ATOM 835 C CA . ILE A 1 104 ? 8.832 -9.783 -2.118 1.00 46.78 104 ILE A CA 1
ATOM 836 C C . ILE A 1 104 ? 7.767 -10.459 -2.990 1.00 46.78 104 ILE A C 1
ATOM 838 O O . ILE A 1 104 ? 6.984 -9.764 -3.641 1.00 46.78 104 ILE A O 1
ATOM 842 N N . VAL A 1 105 ? 7.830 -11.793 -3.068 1.00 42.41 105 VAL A N 1
ATOM 843 C CA . VAL A 1 105 ? 6.866 -12.679 -3.751 1.00 42.41 105 VAL A CA 1
ATOM 844 C C . VAL A 1 105 ? 5.902 -13.244 -2.722 1.00 42.41 105 VAL A C 1
ATOM 846 O O . VAL A 1 105 ? 6.398 -13.635 -1.641 1.00 42.41 105 VAL A O 1
#

Solvent-accessible surface area (backbone atoms only — not comparable to full-atom values): 6006 Å² total; per-residue (Å²): 124,46,41,32,43,44,48,60,44,72,44,79,55,96,89,41,80,38,78,45,29,48,34,38,34,34,39,41,90,90,72,71,43,77,79,49,79,45,77,51,56,41,93,78,48,56,71,66,56,49,55,50,51,49,34,54,55,39,51,75,76,47,62,32,83,38,27,31,42,36,38,54,101,79,23,55,53,46,54,54,50,50,52,52,30,60,78,66,72,49,84,72,46,48,44,36,47,53,42,98,86,49,82,59,124